Protein AF-A0A815QHY5-F1 (afdb_monomer)

Mean predicted aligned error: 18.64 Å

Solvent-accessible surface area (backbone atoms only — not comparable to full-atom values): 10555 Å² total; per-residue (Å²): 129,81,86,70,85,79,57,69,45,77,47,87,42,80,40,76,70,57,66,61,60,51,49,56,54,46,59,73,73,41,91,59,96,69,81,70,48,76,36,45,46,25,43,75,98,52,58,55,66,75,39,29,51,56,36,48,56,60,51,62,72,37,71,65,56,50,53,52,53,50,62,74,61,64,68,65,82,60,94,71,62,67,84,71,55,79,81,54,83,70,83,81,73,83,81,67,90,84,75,89,78,52,71,70,54,56,51,48,58,74,70,42,97,63,76,58,43,96,89,76,43,66,76,90,70,92,77,87,80,78,48,62,59,96,90,41,80,45,83,53,76,65,55,53,53,52,50,52,51,52,51,50,53,51,56,55,62,58,62,78,78,116

Radius of gyration: 34.32 Å; Cα contacts (8 Å, |Δi|>4): 86; chains: 1; bounding box: 61×53×98 Å

Foldseek 3Di:
DPPDDQQEEEDDDQAPPCVVVVQVVCVVVDPDPDGGHYAYQHHPPDDRCVRHVVSVVVVVVDPVVVVCVCVVVVPDPDPPPPPPPPPDDDDDDPPDPPDDDDPVNVVVCVVDPFRQDPPHGGDDDDPQQPCADPRDRDDDPVVVVVVVVVVVVVVVVVVVVD

Structure (mmCIF, N/CA/C/O backbone):
data_AF-A0A815QHY5-F1
#
_entry.id   AF-A0A815QHY5-F1
#
loop_
_atom_site.group_PDB
_atom_site.id
_atom_site.type_symbol
_atom_site.label_atom_id
_atom_site.label_alt_id
_atom_site.label_comp_id
_atom_site.label_asym_id
_atom_site.label_entity_id
_atom_site.label_seq_id
_atom_site.pdbx_PDB_ins_code
_atom_site.Cartn_x
_atom_site.Cartn_y
_atom_site.Cartn_z
_atom_site.occupancy
_atom_site.B_iso_or_equiv
_atom_site.auth_seq_id
_atom_site.auth_comp_id
_atom_site.auth_asym_id
_atom_site.auth_atom_id
_atom_site.pdbx_PDB_model_num
ATOM 1 N N . MET A 1 1 ? -12.845 -26.902 6.335 1.00 43.03 1 MET A N 1
ATOM 2 C CA . MET A 1 1 ? -11.942 -25.735 6.346 1.00 43.03 1 MET A CA 1
ATOM 3 C C . MET A 1 1 ? -10.794 -26.097 7.258 1.00 43.03 1 MET A C 1
ATOM 5 O O . MET A 1 1 ? -11.070 -26.496 8.377 1.00 43.03 1 MET A O 1
ATOM 9 N N . LYS A 1 2 ? -9.549 -26.096 6.773 1.00 39.72 2 LYS A N 1
ATOM 10 C CA . LYS A 1 2 ? -8.409 -26.093 7.697 1.00 39.72 2 LYS A CA 1
ATOM 11 C C . LYS A 1 2 ? -8.453 -24.740 8.401 1.00 39.72 2 LYS A C 1
ATOM 13 O O . LYS A 1 2 ? -8.579 -23.734 7.707 1.00 39.72 2 LYS A O 1
ATOM 18 N N . ASP A 1 3 ? -8.402 -24.734 9.725 1.00 53.00 3 ASP A N 1
ATOM 19 C CA . ASP A 1 3 ? -8.180 -23.511 10.490 1.00 53.00 3 ASP A CA 1
ATOM 20 C C . ASP A 1 3 ? -6.751 -23.057 10.186 1.00 53.00 3 ASP A C 1
ATOM 22 O O . ASP A 1 3 ? -5.782 -23.522 10.784 1.00 53.00 3 ASP A O 1
ATOM 26 N N . GLU A 1 4 ? -6.598 -22.244 9.143 1.00 64.06 4 GLU A N 1
ATOM 27 C CA . GLU A 1 4 ? -5.330 -21.584 8.872 1.00 64.06 4 GLU A CA 1
ATOM 28 C C . GLU A 1 4 ? -5.070 -20.594 10.006 1.00 64.06 4 GLU A C 1
ATOM 30 O O . GLU A 1 4 ? -5.945 -19.806 10.373 1.00 64.06 4 GLU A O 1
ATOM 35 N N . ALA A 1 5 ? -3.876 -20.664 10.595 1.00 69.62 5 ALA A N 1
ATOM 36 C CA . ALA A 1 5 ? -3.478 -19.748 11.651 1.00 69.62 5 ALA A CA 1
ATOM 37 C C . ALA A 1 5 ? -3.513 -18.311 11.108 1.00 69.62 5 ALA A C 1
ATOM 39 O O . ALA A 1 5 ? -2.787 -17.962 10.174 1.00 69.62 5 ALA A O 1
ATOM 40 N N . ALA A 1 6 ? -4.397 -17.486 11.669 1.00 75.94 6 ALA A N 1
ATOM 41 C CA . ALA A 1 6 ? -4.510 -16.086 11.298 1.00 75.94 6 ALA A CA 1
ATOM 42 C C . ALA A 1 6 ? -3.356 -15.291 11.922 1.00 75.94 6 ALA A C 1
ATOM 44 O O . ALA A 1 6 ? -3.221 -15.240 13.142 1.00 75.94 6 ALA A O 1
ATOM 45 N N . ASN A 1 7 ? -2.561 -14.630 11.079 1.00 80.94 7 ASN A N 1
ATOM 46 C CA . ASN A 1 7 ? -1.397 -13.839 11.506 1.00 80.94 7 ASN A CA 1
ATOM 47 C C . ASN A 1 7 ? -1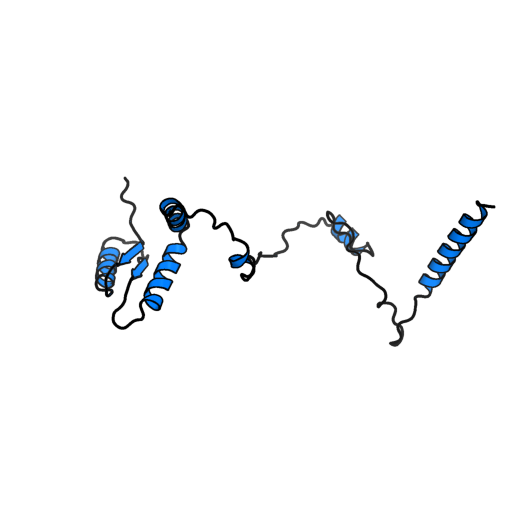.636 -12.318 11.412 1.00 80.94 7 ASN A C 1
ATOM 49 O O . ASN A 1 7 ? -0.759 -11.525 11.757 1.00 80.94 7 ASN A O 1
ATOM 53 N N . VAL A 1 8 ? -2.817 -11.910 10.929 1.00 85.00 8 VAL A N 1
ATOM 54 C CA . VAL A 1 8 ? -3.219 -10.511 10.737 1.00 85.00 8 VAL A CA 1
ATOM 55 C C . VAL A 1 8 ? -4.539 -10.260 11.459 1.00 85.00 8 VAL A C 1
ATOM 57 O O . VAL A 1 8 ? -5.519 -10.964 11.224 1.00 85.00 8 VAL A O 1
ATOM 60 N N . PHE A 1 9 ? -4.572 -9.233 12.305 1.00 88.19 9 PHE A N 1
ATOM 61 C CA . PHE A 1 9 ? -5.735 -8.846 13.101 1.00 88.19 9 PHE A CA 1
ATOM 62 C C . PHE A 1 9 ? -6.098 -7.390 12.816 1.00 88.19 9 PHE A C 1
ATOM 64 O O . PHE A 1 9 ? -5.228 -6.523 12.826 1.00 88.19 9 PHE A O 1
ATOM 71 N N . LEU A 1 10 ? -7.38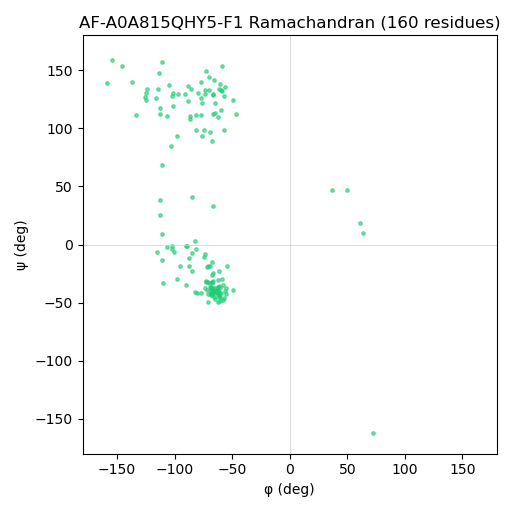3 -7.110 12.595 1.00 89.62 10 LEU A N 1
ATOM 72 C CA . LEU A 1 10 ? -7.914 -5.754 12.456 1.00 89.62 10 LEU A CA 1
ATOM 73 C C . LEU A 1 10 ? -8.815 -5.443 13.652 1.00 89.62 10 LEU A C 1
ATOM 75 O O . LEU A 1 10 ? -9.890 -6.026 13.793 1.00 89.62 10 LEU A O 1
ATOM 79 N N . GLU A 1 11 ? -8.385 -4.522 14.507 1.00 91.00 11 GLU A N 1
ATOM 80 C CA . GLU A 1 11 ? -9.177 -4.048 15.638 1.00 91.00 11 GLU A CA 1
ATOM 81 C C . GLU A 1 11 ? -10.094 -2.904 15.189 1.00 91.00 11 GLU A C 1
ATOM 83 O O . GLU A 1 11 ? -9.624 -1.805 14.888 1.00 91.00 11 GLU A O 1
ATOM 88 N N . ILE A 1 12 ? -11.403 -3.174 15.163 1.00 89.94 12 ILE A N 1
ATOM 89 C CA . ILE A 1 12 ? -12.450 -2.202 14.831 1.00 89.94 12 ILE A CA 1
ATOM 90 C C . ILE A 1 12 ? -13.035 -1.654 16.132 1.00 89.94 12 ILE A C 1
ATOM 92 O O . ILE A 1 12 ? -13.941 -2.238 16.727 1.00 89.94 12 ILE A O 1
ATOM 96 N N . SER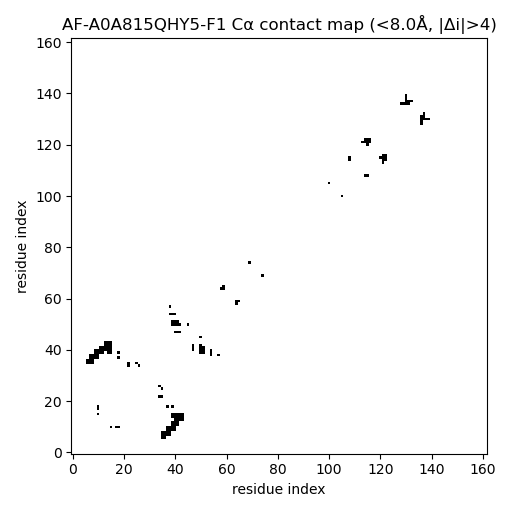 A 1 13 ? -12.495 -0.535 16.599 1.00 85.44 13 SER A N 1
ATOM 97 C CA . SER A 1 13 ? -12.897 0.097 17.857 1.00 85.44 13 SER A CA 1
ATOM 98 C C . SER A 1 13 ? -12.606 1.605 17.818 1.00 85.44 13 SER A C 1
ATOM 100 O O . SER A 1 13 ? -11.774 2.043 17.021 1.00 85.44 13 SER A O 1
ATOM 102 N N . PRO A 1 14 ? -13.270 2.432 18.655 1.00 83.06 14 PRO A N 1
ATOM 103 C CA . PRO A 1 14 ? -12.976 3.869 18.764 1.00 83.06 14 PRO A CA 1
ATOM 104 C C . PRO A 1 14 ? -11.594 4.151 19.379 1.00 83.06 14 PRO A C 1
ATOM 106 O O . PRO A 1 14 ? -11.092 5.273 19.316 1.00 83.06 14 PRO A O 1
ATOM 109 N N . HIS A 1 15 ? -10.982 3.141 19.999 1.00 85.19 15 HIS A N 1
ATOM 110 C CA . HIS A 1 15 ? -9.619 3.171 20.495 1.00 85.19 15 HIS A CA 1
ATOM 111 C C . HIS A 1 15 ? -9.091 1.746 20.652 1.00 85.19 15 HIS A C 1
ATOM 113 O O . HIS A 1 15 ? -9.794 0.897 21.189 1.00 85.19 15 HIS A O 1
ATOM 119 N N . SER A 1 16 ? -7.830 1.538 20.277 1.00 85.50 16 SER A N 1
ATOM 120 C CA . SER A 1 16 ? -7.083 0.300 20.496 1.00 85.50 16 SER A CA 1
ATOM 121 C C . SER A 1 16 ? -7.004 -0.120 21.973 1.00 85.50 16 SER A C 1
ATOM 123 O O . SER A 1 16 ? -6.154 0.381 22.717 1.00 85.50 16 SER A O 1
ATOM 125 N N . VAL A 1 17 ? -7.867 -1.042 22.390 1.00 90.75 17 VAL A N 1
ATOM 126 C CA . VAL A 1 17 ? -7.868 -1.653 23.732 1.00 90.75 17 VAL A CA 1
ATOM 127 C C . VAL A 1 17 ? -7.432 -3.114 23.650 1.00 90.75 17 VAL A C 1
ATOM 129 O O . VAL A 1 17 ? -6.766 -3.606 24.559 1.00 90.75 17 VAL A O 1
ATOM 132 N N . LEU A 1 18 ? -7.760 -3.802 22.555 1.00 91.81 18 LEU A N 1
ATOM 133 C CA . LEU A 1 18 ? -7.529 -5.241 22.415 1.00 91.81 18 LEU A CA 1
ATOM 134 C C . LEU A 1 18 ? -6.139 -5.577 21.879 1.00 91.81 18 LEU A C 1
ATOM 136 O O . LEU A 1 18 ? -5.678 -6.700 22.064 1.00 91.81 18 LEU A O 1
ATOM 140 N N . ALA A 1 19 ? -5.447 -4.621 21.259 1.00 89.88 19 ALA A N 1
ATOM 141 C CA . ALA A 1 19 ? -4.129 -4.833 20.668 1.00 89.88 19 ALA A CA 1
ATOM 142 C C . ALA A 1 19 ? -3.121 -5.524 21.604 1.00 89.88 19 ALA A C 1
ATOM 144 O O . ALA A 1 19 ? -2.342 -6.356 21.150 1.00 89.88 19 ALA A O 1
ATOM 145 N N . THR A 1 20 ? -3.111 -5.192 22.896 1.00 91.06 20 THR A N 1
ATOM 146 C CA . THR A 1 20 ? -2.205 -5.825 23.870 1.00 91.06 20 THR A CA 1
ATOM 147 C C . THR A 1 20 ? -2.608 -7.270 24.140 1.00 91.06 20 THR A C 1
ATOM 149 O O . THR A 1 20 ? -1.785 -8.166 23.989 1.00 91.06 20 THR A O 1
ATOM 152 N N . SER A 1 21 ? -3.887 -7.512 24.428 1.00 92.19 21 SER A N 1
ATOM 153 C CA . SER A 1 21 ? -4.407 -8.857 24.690 1.00 92.19 21 SER A CA 1
ATOM 154 C C . SER A 1 21 ? -4.265 -9.783 23.480 1.00 92.19 21 SER A C 1
ATOM 156 O O . SER A 1 21 ? -3.946 -10.956 23.638 1.00 92.19 21 SER A O 1
ATOM 158 N N . ILE A 1 22 ? -4.434 -9.261 22.260 1.00 90.38 22 ILE A N 1
ATOM 159 C CA . ILE A 1 22 ? -4.209 -10.025 21.026 1.00 90.38 22 ILE A CA 1
ATOM 160 C C . ILE A 1 22 ? -2.748 -10.484 20.940 1.00 90.38 22 ILE A C 1
ATOM 162 O O . ILE A 1 22 ? -2.508 -11.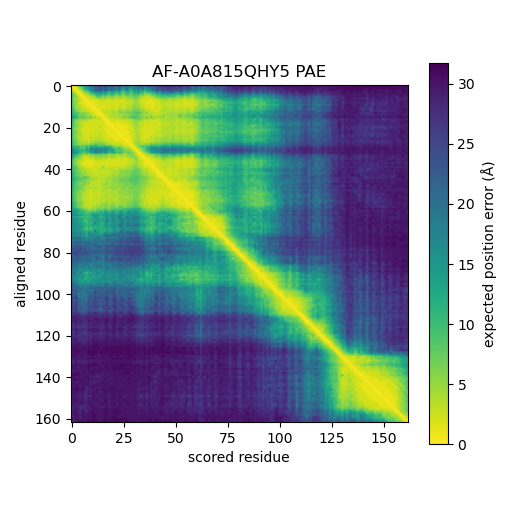641 20.603 1.00 90.38 22 ILE A O 1
ATOM 166 N N . ARG A 1 23 ? -1.775 -9.618 21.270 1.00 90.00 23 ARG A N 1
ATOM 167 C CA . ARG A 1 23 ? -0.350 -10.004 21.285 1.00 90.00 23 ARG A CA 1
ATOM 168 C C . ARG A 1 23 ? -0.082 -11.101 22.302 1.00 90.00 23 ARG A C 1
ATOM 170 O O . ARG A 1 23 ? 0.496 -12.115 21.937 1.00 90.00 23 ARG A O 1
ATOM 177 N N . GLU A 1 24 ? -0.561 -10.924 23.530 1.00 90.56 24 GLU A N 1
ATOM 178 C CA . GLU A 1 24 ? -0.378 -11.899 24.610 1.00 90.56 24 GLU A CA 1
ATOM 179 C C . GLU A 1 24 ? -0.959 -13.270 24.233 1.00 90.56 24 GLU A C 1
ATOM 181 O O . GLU A 1 24 ? -0.286 -14.293 24.346 1.00 90.56 24 GLU A O 1
ATOM 186 N N . CYS A 1 25 ? -2.190 -13.309 23.712 1.00 89.06 25 CYS A N 1
ATOM 187 C CA . CYS A 1 25 ? -2.809 -14.559 23.272 1.00 89.06 25 CYS A CA 1
ATOM 188 C C . CYS A 1 25 ? -2.066 -15.197 22.089 1.00 89.06 25 CYS A C 1
ATOM 190 O O . CYS A 1 25 ? -1.950 -16.425 22.021 1.00 89.06 25 CYS A O 1
ATOM 192 N N . TYR A 1 26 ? -1.565 -14.386 21.157 1.00 88.25 26 TYR A N 1
ATOM 193 C CA . TYR A 1 26 ? -0.833 -14.881 19.996 1.00 88.25 26 TYR A CA 1
ATOM 194 C C . TYR A 1 26 ? 0.515 -15.487 20.395 1.00 88.25 26 TYR A C 1
ATOM 196 O O . TYR A 1 26 ? 0.838 -16.579 19.937 1.00 88.25 26 TYR A O 1
ATOM 204 N N . GLU A 1 27 ? 1.262 -14.835 21.286 1.00 86.88 27 GLU A N 1
ATOM 205 C CA . GLU A 1 27 ? 2.537 -15.338 21.818 1.00 86.88 27 GLU A CA 1
ATOM 206 C C . GLU A 1 27 ? 2.372 -16.668 22.566 1.00 86.88 27 GLU A C 1
ATOM 208 O O . GLU A 1 27 ? 3.225 -17.548 22.467 1.00 86.88 27 GLU A O 1
ATOM 213 N N . LEU A 1 28 ? 1.253 -16.855 23.272 1.00 85.62 28 LEU A N 1
ATOM 214 C CA . LEU A 1 28 ? 0.946 -18.121 23.946 1.00 85.62 28 LEU A CA 1
ATOM 215 C C . LEU A 1 28 ? 0.596 -19.252 22.970 1.00 85.62 28 LEU A C 1
ATOM 217 O O . LEU A 1 28 ? 0.862 -20.419 23.257 1.00 85.62 28 LEU A O 1
ATOM 221 N N . THR A 1 29 ? -0.019 -18.920 21.834 1.00 82.25 29 THR A N 1
ATOM 222 C CA . THR A 1 29 ? -0.526 -19.911 20.872 1.00 82.25 29 THR A CA 1
ATOM 223 C C . THR A 1 29 ? 0.525 -20.278 19.820 1.00 82.25 29 THR A C 1
ATOM 225 O O . THR A 1 29 ? 0.602 -21.432 19.399 1.00 82.25 29 THR A O 1
ATOM 228 N N . ASN A 1 30 ? 1.363 -19.322 19.412 1.00 74.31 30 ASN A N 1
ATOM 229 C CA . ASN A 1 30 ? 2.392 -19.504 18.394 1.00 74.31 30 ASN A CA 1
ATOM 230 C C . ASN A 1 30 ? 3.791 -19.561 19.018 1.00 74.31 30 ASN A C 1
ATOM 232 O O . ASN A 1 30 ? 4.347 -18.560 19.449 1.00 74.31 30 ASN A O 1
ATOM 236 N N . GLN A 1 31 ? 4.407 -20.746 18.982 1.00 63.50 31 GLN A N 1
ATOM 237 C CA . GLN A 1 31 ? 5.804 -20.959 19.398 1.00 63.50 31 GLN A CA 1
ATOM 238 C C . GLN A 1 31 ? 6.828 -20.417 18.384 1.00 63.50 31 GLN A C 1
ATOM 240 O O . GLN A 1 31 ? 8.029 -20.382 18.653 1.00 63.50 31 GLN A O 1
ATOM 245 N N . GLN A 1 32 ? 6.372 -20.034 17.189 1.00 63.19 32 GLN A N 1
ATOM 246 C CA . GLN A 1 32 ? 7.211 -19.430 16.161 1.00 63.19 32 GLN A CA 1
ATOM 247 C C . GLN A 1 32 ? 7.420 -17.948 16.500 1.00 63.19 32 GLN A C 1
ATOM 249 O O . GLN A 1 32 ? 6.455 -17.240 16.758 1.00 63.19 32 GLN A O 1
ATOM 254 N N . GLN A 1 33 ? 8.673 -17.477 16.481 1.00 64.06 33 GLN A N 1
ATOM 255 C CA . GLN A 1 33 ? 9.107 -16.112 16.847 1.00 64.06 33 GLN A CA 1
ATOM 256 C C . GLN A 1 33 ? 8.614 -14.997 15.892 1.00 64.06 33 GLN A C 1
ATOM 258 O O . GLN A 1 33 ? 9.326 -14.027 15.633 1.00 64.06 33 GLN A O 1
ATOM 263 N N . GLN A 1 34 ? 7.430 -15.135 15.304 1.00 75.25 34 GLN A N 1
ATOM 264 C CA . GLN A 1 34 ? 6.839 -14.129 14.431 1.00 75.25 34 GLN A CA 1
ATOM 265 C C . GLN A 1 34 ? 5.856 -13.282 15.230 1.00 75.25 34 GLN A C 1
ATOM 267 O O . GLN A 1 34 ? 4.983 -13.810 15.911 1.00 75.25 34 GLN A O 1
ATOM 272 N N . SER A 1 35 ? 5.983 -11.962 15.138 1.00 80.62 35 SER A N 1
ATOM 273 C CA . SER A 1 35 ? 5.014 -11.045 15.728 1.00 80.62 35 SER A CA 1
ATOM 274 C C . SER A 1 35 ? 3.751 -10.961 14.858 1.00 80.62 35 SER A C 1
ATOM 276 O O . SER A 1 35 ? 3.859 -10.919 13.628 1.00 80.62 35 SER A O 1
ATOM 278 N N . PRO A 1 36 ? 2.547 -10.919 15.459 1.00 87.25 36 PRO A N 1
ATOM 279 C CA . PRO A 1 36 ? 1.316 -10.743 14.699 1.00 87.25 36 PRO A CA 1
ATOM 280 C C . PRO A 1 36 ? 1.234 -9.322 14.131 1.00 87.25 36 PRO A C 1
ATOM 282 O O . PRO A 1 36 ? 1.601 -8.347 14.798 1.00 87.25 36 PRO A O 1
ATOM 285 N N . LEU A 1 37 ? 0.685 -9.183 12.922 1.00 87.38 37 LEU A N 1
ATOM 286 C CA . LEU A 1 37 ? 0.347 -7.875 12.365 1.00 87.38 37 LEU A CA 1
ATOM 287 C C . LEU A 1 37 ? -0.996 -7.424 12.946 1.00 87.38 37 LEU A C 1
ATOM 289 O O . LEU A 1 37 ? -2.033 -8.010 12.644 1.00 87.38 37 LEU A O 1
ATOM 293 N N . ILE A 1 38 ? -0.984 -6.382 13.775 1.00 89.44 38 ILE A N 1
ATOM 294 C CA . ILE A 1 38 ? -2.192 -5.828 14.398 1.00 89.44 38 ILE A CA 1
ATOM 295 C C . ILE A 1 38 ? -2.443 -4.436 13.835 1.00 89.44 38 ILE A C 1
ATOM 297 O O . ILE A 1 38 ? -1.639 -3.523 14.026 1.00 89.44 38 ILE A O 1
ATOM 301 N N . LEU A 1 39 ? -3.578 -4.288 13.165 1.00 89.75 39 LEU A N 1
ATOM 302 C CA . LEU A 1 39 ? -4.031 -3.070 12.516 1.00 89.75 39 LEU A CA 1
ATOM 303 C C . LEU A 1 39 ? -5.137 -2.432 13.343 1.00 89.75 39 LEU A C 1
ATOM 305 O O . LEU A 1 39 ? -6.035 -3.117 13.827 1.00 89.75 39 LEU A O 1
ATOM 309 N N . LEU A 1 40 ? -5.082 -1.114 13.488 1.00 89.94 40 LEU A N 1
ATOM 310 C CA . LEU A 1 40 ? -6.006 -0.358 14.329 1.00 89.94 40 LEU A CA 1
ATOM 311 C C . LEU A 1 40 ? -6.844 0.558 13.446 1.00 89.94 40 LEU A C 1
ATOM 313 O O . LEU A 1 40 ? -6.293 1.250 12.588 1.00 89.94 40 LEU A O 1
ATOM 317 N N . THR A 1 41 ? -8.158 0.605 13.656 1.00 87.25 41 THR A N 1
ATOM 318 C CA . THR A 1 41 ? -9.006 1.553 12.920 1.00 87.25 41 THR A CA 1
ATOM 319 C C . THR A 1 41 ? -8.905 2.971 13.468 1.00 87.25 41 THR A C 1
ATOM 321 O O . THR A 1 41 ? -8.854 3.917 12.688 1.00 87.25 41 THR A O 1
ATOM 324 N N . LEU A 1 42 ? -8.883 3.132 14.796 1.00 88.88 42 LEU A N 1
ATOM 325 C CA . LEU A 1 42 ? -8.891 4.433 15.469 1.00 88.88 42 LEU A CA 1
ATOM 326 C C . LEU A 1 42 ? -8.059 4.401 16.754 1.00 88.88 42 LEU A C 1
ATOM 328 O O . LEU A 1 42 ? -7.908 3.366 17.415 1.00 88.88 42 LEU A O 1
ATOM 332 N N . LYS A 1 43 ? -7.547 5.569 17.144 1.00 87.06 43 LYS A N 1
ATOM 333 C CA . LYS A 1 43 ? -6.810 5.748 18.392 1.00 87.06 43 LYS A CA 1
ATOM 334 C C . LYS A 1 43 ? -7.231 7.036 19.089 1.00 87.06 43 LYS A C 1
ATOM 336 O O . LYS A 1 43 ? -7.474 8.071 18.475 1.00 87.06 43 LYS A O 1
ATOM 341 N N . ARG A 1 44 ? -7.352 6.962 20.415 1.00 87.06 44 ARG A N 1
ATOM 342 C CA . ARG A 1 44 ? -7.822 8.068 21.245 1.00 87.06 44 ARG A CA 1
ATOM 343 C C . ARG A 1 44 ? -6.884 9.267 21.115 1.00 87.06 44 ARG A C 1
ATOM 345 O O . ARG A 1 44 ? -5.679 9.113 21.286 1.00 87.06 44 ARG A O 1
ATOM 352 N N . LYS A 1 45 ? -7.466 10.459 20.930 1.00 88.00 45 LYS A N 1
ATOM 353 C CA . LYS A 1 45 ? -6.747 11.739 20.760 1.00 88.00 45 LYS A CA 1
ATOM 354 C C . LYS A 1 45 ? -5.820 11.773 19.534 1.00 88.00 45 LYS A C 1
ATOM 356 O O . LYS A 1 45 ? -4.953 12.638 19.465 1.00 88.00 45 LYS A O 1
ATOM 361 N N . GLU A 1 46 ? -6.014 10.874 18.575 1.00 87.56 46 GLU A N 1
ATOM 362 C CA . GLU A 1 46 ? -5.322 10.905 17.289 1.00 87.56 46 GLU A CA 1
ATOM 363 C C . GLU A 1 46 ? -6.301 11.243 16.167 1.00 87.56 46 GLU A C 1
ATOM 365 O O . GLU A 1 46 ? -7.515 11.089 16.303 1.00 87.56 46 GLU A O 1
ATOM 370 N N . ASN A 1 47 ? -5.765 11.756 15.062 1.00 89.06 47 ASN A N 1
ATOM 371 C CA . ASN A 1 47 ? -6.563 12.034 13.880 1.00 89.06 47 ASN A CA 1
ATOM 372 C C . ASN A 1 47 ? -6.924 10.715 13.187 1.00 89.06 47 ASN A C 1
ATOM 374 O O . ASN A 1 47 ? -6.046 9.911 12.879 1.00 89.06 47 ASN A O 1
ATOM 378 N N . GLU A 1 48 ? -8.210 10.537 12.894 1.00 87.00 48 GLU A N 1
ATOM 379 C CA . GLU A 1 48 ? -8.746 9.315 12.294 1.00 87.00 48 GLU A CA 1
ATOM 380 C C . GLU A 1 48 ? -8.050 8.950 10.980 1.00 87.00 48 GLU A C 1
ATOM 382 O O . GLU A 1 48 ? -7.696 7.794 10.776 1.00 87.00 48 GLU A O 1
ATOM 387 N N . GLN A 1 49 ? -7.783 9.927 10.107 1.00 87.19 49 GLN A N 1
ATOM 388 C CA . GLN A 1 49 ? -7.122 9.685 8.822 1.00 87.19 49 GLN A CA 1
ATOM 389 C C . GLN A 1 49 ? -5.676 9.227 9.015 1.00 87.19 49 GLN A C 1
ATOM 391 O O . GLN A 1 49 ? -5.209 8.345 8.297 1.00 87.19 49 GLN A O 1
ATOM 396 N N . ILE A 1 50 ? -4.981 9.791 10.007 1.00 86.62 50 ILE A N 1
ATOM 397 C CA . ILE A 1 50 ? -3.595 9.431 10.327 1.00 86.62 50 ILE A CA 1
ATOM 398 C C . ILE A 1 50 ? -3.514 8.002 10.875 1.00 86.62 50 ILE A C 1
ATOM 400 O O . ILE A 1 50 ? -2.537 7.315 10.599 1.00 86.62 50 ILE A O 1
ATOM 404 N N . THR A 1 51 ? -4.524 7.528 11.609 1.00 85.12 51 THR A N 1
ATOM 405 C CA . THR A 1 51 ? -4.554 6.146 12.117 1.00 85.12 51 THR A CA 1
ATOM 406 C C . THR A 1 51 ? -5.055 5.152 11.063 1.00 85.12 51 THR A C 1
ATOM 408 O O . THR A 1 51 ? -4.500 4.064 10.917 1.00 85.12 51 THR A O 1
ATOM 411 N N . LEU A 1 52 ? -6.082 5.522 10.297 1.00 87.94 52 LEU A N 1
ATOM 412 C CA . LEU A 1 52 ? -6.780 4.617 9.385 1.00 87.94 52 LEU A CA 1
ATOM 413 C C . LEU A 1 52 ? -6.039 4.420 8.058 1.00 87.94 52 LEU A C 1
ATOM 415 O O . LEU A 1 52 ? -5.967 3.291 7.571 1.00 87.94 52 LEU A O 1
ATOM 419 N N . LEU A 1 53 ? -5.477 5.480 7.462 1.00 87.00 53 LEU A N 1
ATOM 420 C CA . LEU A 1 53 ? -4.803 5.375 6.160 1.00 87.00 53 LEU A CA 1
ATOM 421 C C . LEU A 1 53 ? -3.594 4.424 6.187 1.00 87.00 53 LEU A C 1
ATOM 423 O O . LEU A 1 53 ? -3.483 3.620 5.262 1.00 87.00 53 LEU A O 1
ATOM 427 N N . PRO A 1 54 ? -2.725 4.424 7.218 1.00 85.19 54 PRO A N 1
ATOM 428 C CA . PRO A 1 54 ? -1.650 3.439 7.323 1.00 85.19 54 PRO A CA 1
ATOM 429 C C . PRO A 1 54 ? -2.163 2.006 7.488 1.00 85.19 54 PRO A C 1
ATOM 431 O O . PRO A 1 54 ? -1.637 1.100 6.846 1.00 85.19 54 PRO A O 1
ATOM 434 N N . SER A 1 55 ? -3.212 1.796 8.290 1.00 85.88 55 SER A N 1
ATOM 435 C CA . SER A 1 55 ? -3.833 0.475 8.458 1.00 85.88 55 SER A CA 1
ATOM 436 C C . SER A 1 55 ? -4.413 -0.045 7.141 1.00 85.88 55 SER A C 1
ATOM 438 O O . SER A 1 55 ? -4.231 -1.214 6.802 1.00 85.88 55 SER A O 1
ATOM 440 N N . LEU A 1 56 ? -5.041 0.829 6.347 1.00 84.62 56 LEU A N 1
ATOM 441 C CA . LEU A 1 56 ? -5.463 0.492 4.988 1.00 84.62 56 LEU A CA 1
ATOM 442 C C . LEU A 1 56 ? -4.264 0.204 4.083 1.00 84.62 56 LEU A C 1
ATOM 444 O O . LEU A 1 56 ? -4.275 -0.814 3.406 1.00 84.62 56 LEU A O 1
ATOM 448 N N . ALA A 1 57 ? -3.220 1.034 4.094 1.00 82.25 57 ALA A N 1
ATOM 449 C CA . ALA A 1 57 ? -2.018 0.818 3.284 1.00 82.25 57 ALA A CA 1
ATOM 450 C C . ALA A 1 57 ? -1.343 -0.543 3.572 1.00 82.25 57 ALA A C 1
ATOM 452 O O . ALA A 1 57 ? -0.821 -1.210 2.678 1.00 82.25 57 ALA A O 1
ATOM 453 N N . GLN A 1 58 ? -1.383 -0.987 4.828 1.00 80.94 58 GLN A N 1
ATOM 454 C CA . GLN A 1 58 ? -0.868 -2.297 5.222 1.00 80.94 58 GLN A CA 1
ATOM 455 C C . GLN A 1 58 ? -1.768 -3.441 4.726 1.00 80.94 58 GLN A C 1
ATOM 457 O O . GLN A 1 58 ? -1.251 -4.435 4.215 1.00 80.94 58 GLN A O 1
ATOM 462 N N . LEU A 1 59 ? -3.099 -3.291 4.765 1.00 77.69 59 LEU A N 1
ATOM 463 C CA . LEU A 1 59 ? -4.028 -4.264 4.162 1.00 77.69 59 LEU A CA 1
ATOM 464 C C . LEU A 1 59 ? -3.864 -4.369 2.643 1.00 77.69 59 LEU A C 1
ATOM 466 O O . LEU A 1 59 ? -3.910 -5.465 2.078 1.00 77.69 59 LEU A O 1
ATOM 470 N N . THR A 1 60 ? -3.650 -3.237 1.979 1.00 71.50 60 THR A N 1
ATOM 471 C CA . THR A 1 60 ? -3.572 -3.136 0.517 1.00 71.50 60 THR A CA 1
ATOM 472 C C . THR A 1 60 ? -2.279 -3.694 -0.065 1.00 71.50 60 THR A C 1
ATOM 474 O O . THR A 1 60 ? -2.174 -3.859 -1.279 1.00 71.50 60 THR A O 1
ATOM 477 N N . THR A 1 61 ? -1.310 -4.049 0.779 1.00 68.94 61 THR A N 1
ATOM 478 C CA . THR A 1 61 ? -0.122 -4.797 0.347 1.00 68.94 61 THR A CA 1
ATOM 479 C C . THR A 1 61 ? -0.487 -6.242 -0.038 1.00 68.94 61 THR A C 1
ATOM 481 O O . THR A 1 61 ? 0.243 -6.892 -0.785 1.00 68.94 61 THR A O 1
ATOM 484 N N . SER A 1 62 ? -1.650 -6.745 0.397 1.00 67.50 62 SER A N 1
ATOM 485 C CA . SER A 1 62 ? -2.168 -8.051 -0.016 1.00 67.50 62 SER A CA 1
ATOM 486 C C . SER A 1 62 ? -3.012 -7.948 -1.296 1.00 67.50 62 SER A C 1
ATOM 488 O O . SER A 1 62 ? -4.001 -7.217 -1.378 1.00 67.50 62 SER A O 1
ATOM 490 N N . SER A 1 63 ? -2.634 -8.711 -2.323 1.00 59.97 63 SER A N 1
ATOM 491 C CA . SER A 1 63 ? -3.321 -8.717 -3.624 1.00 59.97 63 SER A CA 1
ATOM 492 C C . SER A 1 63 ? -4.778 -9.190 -3.531 1.00 59.97 63 SER A C 1
ATOM 494 O O . SER A 1 63 ? -5.634 -8.723 -4.283 1.00 59.97 63 SER A O 1
ATOM 496 N N . HIS A 1 64 ? -5.078 -10.077 -2.580 1.00 65.75 64 HIS A N 1
ATOM 497 C CA . HIS A 1 64 ? -6.406 -10.658 -2.399 1.00 65.75 64 HIS A CA 1
ATOM 498 C C . HIS A 1 64 ? -7.446 -9.644 -1.889 1.00 65.75 64 HIS A C 1
ATOM 500 O O . HIS A 1 64 ? -8.590 -9.651 -2.345 1.00 65.75 64 HIS A O 1
ATOM 506 N N . VAL A 1 65 ? -7.042 -8.714 -1.013 1.00 64.75 65 VAL A N 1
ATOM 507 C CA . VAL A 1 65 ? -7.931 -7.666 -0.478 1.00 64.75 65 VAL A CA 1
ATOM 508 C C . VAL A 1 65 ? -8.440 -6.754 -1.5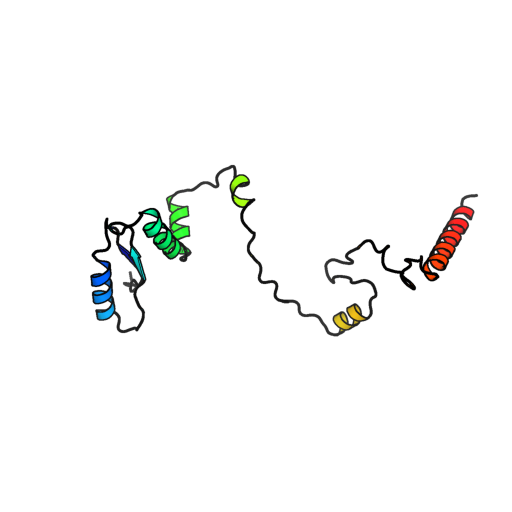92 1.00 64.75 65 VAL A C 1
ATOM 510 O O . VAL A 1 65 ? -9.628 -6.430 -1.633 1.00 64.75 65 VAL A O 1
ATOM 513 N N . TRP A 1 66 ? -7.580 -6.392 -2.545 1.00 61.88 66 TRP A N 1
ATOM 514 C CA . TRP A 1 66 ? -7.991 -5.594 -3.700 1.00 61.88 66 TRP A CA 1
ATOM 515 C C . TRP A 1 66 ? -8.935 -6.345 -4.628 1.00 61.88 66 TRP A C 1
ATOM 517 O O . TRP A 1 66 ? -9.937 -5.776 -5.056 1.00 61.88 66 TRP A O 1
ATOM 527 N N . GLN A 1 67 ? -8.659 -7.620 -4.911 1.00 64.06 67 GLN A N 1
ATOM 528 C CA . GLN A 1 67 ? -9.544 -8.443 -5.739 1.00 64.06 67 GLN A CA 1
ATOM 529 C C . GLN A 1 67 ? -10.957 -8.493 -5.152 1.00 64.06 67 GLN A C 1
ATOM 531 O O . GLN A 1 67 ? -11.930 -8.260 -5.869 1.00 64.06 67 GLN A O 1
ATOM 536 N N . GLN A 1 68 ? -11.074 -8.712 -3.841 1.00 64.69 68 GLN A N 1
ATOM 537 C CA . GLN A 1 68 ? -12.361 -8.726 -3.151 1.00 64.69 68 GLN A CA 1
ATOM 538 C C . GLN A 1 68 ? -13.019 -7.337 -3.115 1.00 64.69 68 GLN A C 1
ATOM 540 O O . GLN A 1 68 ? -14.229 -7.234 -3.328 1.00 64.69 68 GLN A O 1
ATOM 545 N N . TYR A 1 69 ? -12.249 -6.265 -2.905 1.00 66.38 69 TYR A N 1
ATOM 546 C CA . TYR A 1 69 ? -12.747 -4.884 -2.940 1.00 66.38 69 TYR A CA 1
ATOM 547 C C . TYR A 1 69 ? -13.340 -4.511 -4.309 1.00 66.38 69 TYR A C 1
ATOM 549 O O . TYR A 1 69 ? -14.467 -4.018 -4.384 1.00 66.38 69 TYR A O 1
ATOM 557 N N . PHE A 1 70 ? -12.621 -4.789 -5.400 1.00 63.66 70 PHE A N 1
ATOM 558 C CA . PHE A 1 70 ? -13.097 -4.510 -6.757 1.00 63.66 70 PHE A CA 1
ATOM 559 C C . PHE A 1 70 ? -14.277 -5.406 -7.152 1.00 63.66 70 PHE A C 1
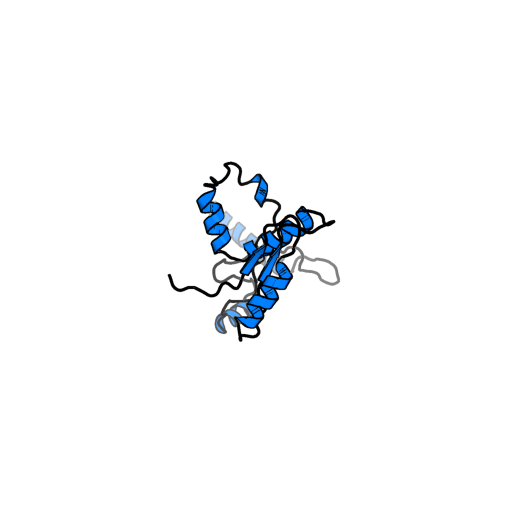ATOM 561 O O . PHE A 1 70 ? -15.221 -4.924 -7.780 1.00 63.66 70 PHE A O 1
ATOM 568 N N . HIS A 1 71 ? -14.270 -6.678 -6.737 1.00 66.06 71 HIS A N 1
ATOM 569 C CA . HIS A 1 71 ? -15.360 -7.616 -7.012 1.00 66.06 71 HIS A CA 1
ATOM 570 C C . HIS A 1 71 ? -16.664 -7.223 -6.302 1.00 66.06 71 HIS A C 1
ATOM 572 O O . HIS A 1 71 ? -17.728 -7.211 -6.917 1.00 66.06 71 HIS A O 1
ATOM 578 N N . THR A 1 72 ? -16.588 -6.853 -5.021 1.00 67.38 72 THR A N 1
ATOM 579 C CA . THR A 1 72 ? -17.772 -6.501 -4.217 1.00 67.38 72 THR A CA 1
ATOM 580 C C . THR A 1 72 ? -18.380 -5.158 -4.587 1.00 67.38 72 THR A C 1
ATOM 582 O O . THR A 1 72 ? -19.594 -4.995 -4.478 1.00 67.38 72 THR A O 1
ATOM 585 N N . ARG A 1 73 ? -17.573 -4.191 -5.031 1.00 62.03 73 ARG A N 1
ATOM 586 C CA . ARG A 1 73 ? -18.077 -2.850 -5.345 1.00 62.03 73 ARG A CA 1
ATOM 587 C C . ARG A 1 73 ? -18.528 -2.657 -6.788 1.00 62.03 73 ARG A C 1
ATOM 589 O O . ARG A 1 73 ? -18.973 -1.553 -7.083 1.00 62.03 73 ARG A O 1
ATOM 596 N N . GLN A 1 74 ? -18.419 -3.678 -7.655 1.00 60.25 74 GLN A N 1
ATOM 597 C CA . GLN A 1 74 ? -18.714 -3.583 -9.097 1.00 60.25 74 GLN A CA 1
ATOM 598 C C . GLN A 1 74 ? -18.289 -2.219 -9.654 1.00 60.25 74 GLN A C 1
ATOM 600 O O . GLN A 1 74 ? -19.082 -1.522 -10.289 1.00 60.25 74 GLN A O 1
ATOM 605 N N . ILE A 1 75 ? -17.070 -1.779 -9.312 1.00 59.22 75 ILE A N 1
ATOM 606 C CA . ILE A 1 75 ? -16.601 -0.459 -9.722 1.00 59.22 75 ILE A CA 1
ATOM 607 C C . ILE A 1 75 ? -16.403 -0.568 -11.221 1.00 59.22 75 ILE A C 1
ATOM 609 O O . ILE A 1 75 ? -15.404 -1.108 -11.693 1.00 59.22 75 ILE A O 1
ATOM 613 N N . LEU A 1 76 ? -17.413 -0.125 -11.962 1.00 56.25 76 LEU A N 1
ATOM 614 C CA . LEU A 1 76 ? -17.311 0.003 -13.395 1.00 56.25 76 LEU A CA 1
ATOM 615 C C . LEU A 1 76 ? -16.144 0.957 -13.657 1.00 56.25 76 LEU A C 1
ATOM 617 O O . LEU A 1 76 ? -16.077 1.999 -12.993 1.00 56.25 76 LEU A O 1
ATOM 621 N N . PRO A 1 77 ? -15.225 0.609 -14.574 1.00 54.03 77 PRO A N 1
ATOM 622 C CA . PRO A 1 77 ? -14.211 1.541 -15.034 1.00 54.03 77 PRO A CA 1
ATOM 623 C C . PRO A 1 77 ? -14.895 2.878 -15.358 1.00 54.03 77 PRO A C 1
ATOM 625 O O . PRO A 1 77 ? -15.779 2.943 -16.216 1.00 54.03 77 PRO A O 1
ATOM 628 N N . MET A 1 78 ? -14.595 3.911 -14.563 1.00 55.66 78 MET A N 1
ATOM 629 C CA . MET A 1 78 ? -15.168 5.246 -14.728 1.00 55.66 78 MET A CA 1
ATOM 630 C C . MET A 1 78 ? -14.851 5.713 -16.146 1.00 55.66 78 MET A C 1
ATOM 632 O O . MET A 1 78 ? -13.697 5.688 -16.547 1.00 55.66 78 MET A O 1
ATOM 636 N N . LYS A 1 79 ? -15.859 6.149 -16.913 1.00 56.75 79 LYS A N 1
ATOM 637 C CA . LYS A 1 79 ? -15.708 6.472 -18.347 1.00 56.75 79 LYS A CA 1
ATOM 638 C C . LYS A 1 79 ? -14.590 7.482 -18.670 1.00 56.75 79 LYS A C 1
ATOM 640 O O . LYS A 1 79 ? -14.138 7.505 -19.807 1.00 56.75 79 LYS A O 1
ATOM 645 N N . ASN A 1 80 ? -14.117 8.248 -17.686 1.00 54.91 80 ASN A N 1
ATOM 646 C CA . ASN A 1 80 ? -13.071 9.258 -17.830 1.00 54.91 80 ASN A CA 1
ATOM 647 C C . ASN A 1 80 ? -11.786 8.819 -17.101 1.00 54.91 80 ASN A C 1
ATOM 649 O O . ASN A 1 80 ? -11.415 9.379 -16.073 1.00 54.91 80 ASN A O 1
ATOM 653 N N . HIS A 1 81 ? -11.121 7.778 -17.603 1.00 53.94 81 HIS A N 1
ATOM 654 C CA . HIS A 1 81 ? -9.857 7.291 -17.034 1.00 53.94 81 HIS A CA 1
ATOM 655 C C . HIS A 1 81 ? -8.660 8.218 -17.279 1.00 53.94 81 HIS A C 1
ATOM 657 O O . HIS A 1 81 ? -7.660 8.096 -16.577 1.00 53.94 81 HIS A O 1
ATOM 663 N N . GLU A 1 82 ? -8.753 9.123 -18.252 1.00 55.62 82 GLU A N 1
ATOM 664 C CA . GLU A 1 82 ? -7.629 9.961 -18.684 1.00 55.62 82 GLU A CA 1
ATOM 665 C C . GLU A 1 82 ? -7.221 10.978 -17.601 1.00 55.62 82 GLU A C 1
ATOM 667 O O . GLU A 1 82 ? -6.042 11.155 -17.324 1.00 55.62 82 GLU A O 1
ATOM 672 N N . GLU A 1 83 ? -8.175 11.536 -16.852 1.00 55.25 83 GLU A N 1
ATOM 673 C CA . GLU A 1 83 ? -7.901 12.645 -15.921 1.00 55.25 83 GLU A CA 1
ATOM 674 C C . GLU A 1 83 ? -7.104 12.256 -14.658 1.00 55.25 83 GLU A C 1
ATOM 676 O O . GLU A 1 83 ? -6.522 13.121 -14.003 1.00 55.25 83 GLU A O 1
ATOM 681 N N . TYR A 1 84 ? -7.062 10.970 -14.287 1.00 54.34 84 TYR A N 1
ATOM 682 C CA . TYR A 1 84 ? -6.441 10.542 -13.026 1.00 54.34 84 TYR A CA 1
ATOM 683 C C . TYR A 1 84 ? -5.007 10.039 -13.173 1.00 54.34 84 TYR A C 1
ATOM 685 O O . TYR A 1 84 ? -4.237 10.164 -12.223 1.00 54.34 84 TYR A O 1
ATOM 693 N N . PHE A 1 85 ? -4.635 9.460 -14.317 1.00 56.28 85 PHE A N 1
ATOM 694 C CA . PHE A 1 85 ? -3.340 8.785 -14.464 1.00 56.28 85 PHE A CA 1
ATOM 695 C C . PHE A 1 85 ? -2.244 9.660 -15.073 1.00 56.28 85 PHE A C 1
ATOM 697 O O . PHE A 1 85 ? -1.071 9.368 -14.846 1.00 56.28 85 PHE A O 1
ATOM 704 N N . ASP A 1 86 ? -2.602 10.759 -15.740 1.00 57.84 86 ASP A N 1
ATOM 705 C CA . ASP A 1 86 ? -1.650 11.642 -16.431 1.00 57.84 86 ASP A CA 1
ATOM 706 C C . ASP A 1 86 ? -0.606 12.280 -15.498 1.00 57.84 86 ASP A C 1
ATOM 708 O O . ASP A 1 86 ? 0.491 12.634 -15.928 1.00 57.84 86 ASP A O 1
ATOM 712 N N . ASN A 1 87 ? -0.912 12.382 -14.199 1.00 62.69 87 ASN A N 1
ATOM 713 C CA . ASN A 1 87 ? -0.043 13.021 -13.207 1.00 62.69 87 ASN A CA 1
ATOM 714 C C . ASN A 1 87 ? 0.783 12.041 -12.361 1.00 62.69 87 ASN A C 1
ATOM 716 O O . ASN A 1 87 ? 1.615 12.483 -11.562 1.00 62.69 87 ASN A O 1
ATOM 720 N N . PHE A 1 88 ? 0.571 10.727 -12.487 1.00 65.06 88 PHE A N 1
ATOM 721 C CA . PHE A 1 88 ? 1.357 9.759 -11.723 1.00 65.06 88 PHE A CA 1
ATOM 722 C C . PHE A 1 88 ? 2.630 9.381 -12.480 1.00 65.06 88 PHE A C 1
ATOM 724 O O . PHE A 1 88 ? 2.586 9.122 -13.683 1.00 65.06 88 PHE A O 1
ATOM 731 N N . PRO A 1 89 ? 3.784 9.300 -11.793 1.00 68.75 89 PRO A N 1
ATOM 732 C CA . PRO A 1 89 ? 4.978 8.771 -12.424 1.00 68.75 89 PRO A CA 1
ATOM 733 C C . PRO A 1 89 ? 4.711 7.330 -12.868 1.00 68.75 89 PRO A C 1
ATOM 735 O O . PRO A 1 89 ? 4.197 6.510 -12.103 1.00 68.75 89 PRO A O 1
ATOM 738 N N . LEU A 1 90 ? 5.088 7.022 -14.108 1.00 76.62 90 LEU A N 1
ATOM 739 C CA . LEU A 1 90 ? 5.042 5.659 -14.621 1.00 76.62 90 LEU A CA 1
ATOM 740 C C . LEU A 1 90 ? 5.906 4.739 -13.752 1.00 76.62 90 LEU A C 1
ATOM 742 O O . LEU A 1 90 ? 6.881 5.170 -13.127 1.00 76.62 90 LEU A O 1
ATOM 746 N N . TYR A 1 91 ? 5.556 3.450 -13.739 1.00 77.31 91 TYR A N 1
ATOM 747 C CA . TYR A 1 91 ? 6.339 2.430 -13.051 1.00 77.31 91 TYR A CA 1
ATOM 748 C C . TYR A 1 91 ? 7.820 2.549 -13.427 1.00 77.31 91 TYR A C 1
ATOM 750 O O . TYR A 1 91 ? 8.187 2.522 -14.605 1.00 77.31 91 TYR A O 1
ATOM 758 N N . LYS A 1 92 ? 8.685 2.685 -12.418 1.00 80.75 92 LYS A N 1
ATOM 759 C CA . LYS A 1 92 ? 10.123 2.794 -12.641 1.00 80.75 92 LYS A CA 1
ATOM 760 C C . LYS A 1 92 ? 10.678 1.413 -12.963 1.00 80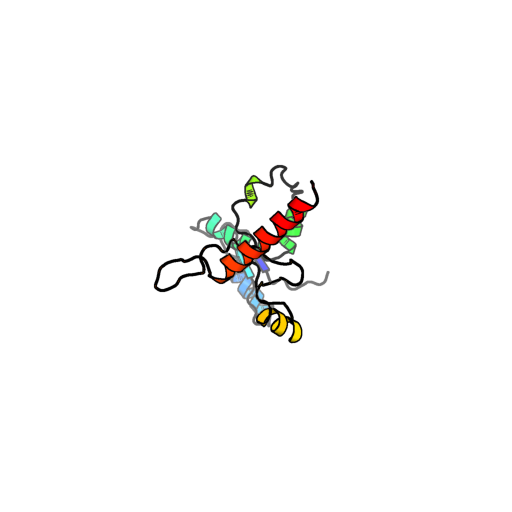.75 92 LYS A C 1
ATOM 762 O O . LYS A 1 92 ? 11.024 0.648 -12.066 1.00 80.75 92 LYS A O 1
ATOM 767 N N . PHE A 1 93 ? 10.766 1.108 -14.252 1.00 82.50 93 PHE A N 1
ATOM 768 C CA . PHE A 1 93 ? 11.389 -0.121 -14.719 1.00 82.50 93 PHE A CA 1
ATOM 769 C C . PHE A 1 93 ? 12.826 -0.220 -14.203 1.00 82.50 93 PHE A C 1
ATOM 771 O O . PHE A 1 93 ? 13.596 0.744 -14.233 1.00 82.50 93 PHE A O 1
ATOM 778 N N . HIS A 1 94 ? 13.191 -1.404 -13.721 1.00 83.06 94 HIS A N 1
ATOM 779 C CA . HIS A 1 94 ? 14.575 -1.715 -13.413 1.00 83.06 94 HIS A CA 1
ATOM 780 C C . HIS A 1 94 ? 15.322 -1.937 -14.733 1.00 83.06 94 HIS A C 1
ATOM 782 O O . HIS A 1 94 ? 15.226 -3.000 -15.337 1.00 83.06 94 HIS A O 1
ATOM 788 N N . LEU A 1 95 ? 16.027 -0.905 -15.201 1.00 81.31 95 LEU A N 1
ATOM 789 C CA . LEU A 1 95 ? 16.740 -0.893 -16.484 1.00 81.31 95 LEU A CA 1
ATOM 790 C C . LEU A 1 95 ? 18.140 -1.514 -16.381 1.00 81.31 95 LEU A C 1
ATOM 792 O O . LEU A 1 95 ? 19.104 -0.970 -16.922 1.00 81.31 95 LEU A O 1
ATOM 796 N N . SER A 1 96 ? 18.287 -2.621 -15.649 1.00 82.06 96 SER A N 1
ATOM 797 C CA . SER A 1 96 ? 19.552 -3.350 -15.699 1.00 82.06 96 SER A CA 1
ATOM 798 C C . SER A 1 96 ? 19.755 -3.925 -17.101 1.00 82.06 96 SER A C 1
ATOM 800 O O . SER A 1 96 ? 18.790 -4.351 -17.743 1.00 82.06 96 SER A O 1
ATOM 802 N N . PRO A 1 97 ? 20.997 -3.918 -17.612 1.00 77.88 97 PRO A N 1
ATOM 803 C CA . PRO A 1 97 ? 21.284 -4.500 -18.910 1.00 77.88 97 PRO A CA 1
ATOM 804 C C . PRO A 1 97 ? 20.972 -5.998 -18.856 1.00 77.88 97 PRO A C 1
ATOM 806 O O . PRO A 1 97 ? 21.660 -6.768 -18.192 1.00 77.88 97 PRO A O 1
ATOM 809 N N . CYS A 1 98 ? 19.908 -6.401 -19.544 1.00 74.44 98 CYS A N 1
ATOM 810 C CA . CYS A 1 98 ? 19.462 -7.789 -19.660 1.00 74.44 98 CYS A CA 1
ATOM 811 C C . CYS A 1 98 ? 19.623 -8.326 -21.091 1.00 74.44 98 CYS A C 1
ATOM 813 O O . CYS A 1 98 ? 18.913 -9.240 -21.503 1.00 74.44 98 CYS A O 1
ATOM 815 N N . TRP A 1 99 ? 20.556 -7.752 -21.853 1.00 74.88 99 TRP A N 1
ATOM 816 C CA . TRP A 1 99 ? 20.885 -8.203 -23.200 1.00 74.88 99 TRP A CA 1
ATOM 817 C C . TRP A 1 99 ? 22.166 -9.028 -23.204 1.00 74.88 99 TRP A C 1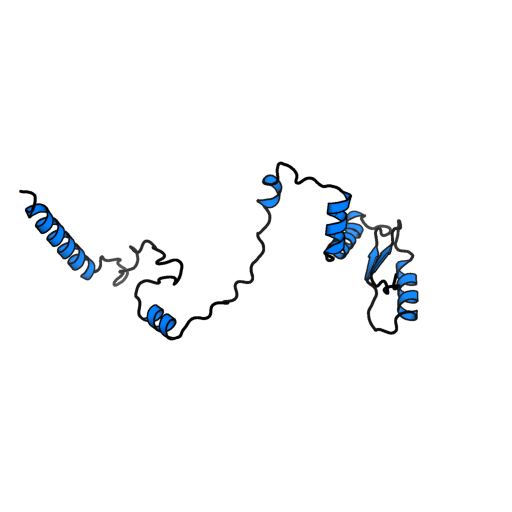
ATOM 819 O O . TRP A 1 99 ? 23.189 -8.620 -22.658 1.00 74.88 99 TRP A O 1
ATOM 829 N N . TYR A 1 100 ? 22.096 -10.195 -23.843 1.00 73.12 100 TYR A N 1
ATOM 830 C CA . TYR A 1 100 ? 23.275 -10.974 -24.187 1.00 73.12 100 TYR A CA 1
ATOM 831 C C . TYR A 1 100 ? 23.803 -10.474 -25.531 1.00 73.12 100 TYR A C 1
ATOM 833 O O . TYR A 1 100 ? 23.188 -10.706 -26.571 1.00 73.12 100 TYR A O 1
ATOM 841 N N . GLU A 1 101 ? 24.929 -9.770 -25.504 1.00 73.56 101 GLU A N 1
ATOM 842 C CA . GLU A 1 101 ? 25.634 -9.357 -26.714 1.00 73.56 101 GLU A CA 1
ATOM 843 C C . GLU A 1 101 ? 26.673 -10.420 -27.095 1.00 73.56 101 GLU A C 1
ATOM 845 O O . GLU A 1 101 ? 27.471 -10.859 -26.262 1.00 73.56 101 GLU A O 1
ATOM 850 N N . SER A 1 102 ? 26.664 -10.865 -28.356 1.00 78.62 102 SER A N 1
ATOM 851 C CA . SER A 1 102 ? 27.696 -11.780 -28.841 1.00 78.62 102 SER A CA 1
ATOM 852 C C . SER A 1 102 ? 29.020 -11.035 -29.021 1.00 78.62 102 SER A C 1
ATOM 854 O O . SER A 1 102 ? 29.049 -9.852 -29.365 1.00 78.62 102 SER A O 1
ATOM 856 N N . LYS A 1 103 ? 30.143 -11.740 -28.839 1.00 76.69 103 LYS A N 1
ATOM 857 C CA . LYS A 1 103 ? 31.477 -11.156 -29.058 1.00 76.69 103 LYS A CA 1
ATOM 858 C C . LYS A 1 103 ? 31.614 -10.594 -30.476 1.00 76.69 103 LYS A C 1
ATOM 860 O O . LYS A 1 103 ? 32.124 -9.491 -30.634 1.00 76.69 103 LYS A O 1
ATOM 865 N N . ASP A 1 104 ? 31.085 -11.294 -31.475 1.00 74.12 104 ASP A N 1
ATOM 866 C CA . ASP A 1 104 ? 31.146 -10.863 -32.874 1.00 74.12 104 ASP A CA 1
ATOM 867 C C . ASP A 1 104 ? 30.365 -9.563 -33.117 1.00 74.12 104 ASP A C 1
ATOM 869 O O . ASP A 1 104 ? 30.863 -8.678 -33.811 1.00 74.12 104 ASP A O 1
ATOM 873 N N . LEU A 1 105 ? 29.190 -9.402 -32.492 1.00 66.25 105 LEU A N 1
ATOM 874 C CA . LEU A 1 105 ? 28.417 -8.157 -32.563 1.00 66.25 105 LEU A CA 1
ATOM 875 C C . LEU A 1 105 ? 29.115 -7.017 -31.822 1.00 66.25 105 LEU A C 1
ATOM 877 O O . LEU A 1 105 ? 29.209 -5.926 -32.373 1.00 66.25 105 LEU A O 1
ATOM 881 N N . SER A 1 106 ? 29.693 -7.270 -30.644 1.00 68.38 106 SER A N 1
ATOM 882 C CA . SER A 1 106 ? 30.450 -6.241 -29.913 1.00 68.38 106 SER A CA 1
ATOM 883 C C . SER A 1 106 ? 31.654 -5.732 -30.715 1.00 68.38 106 SER A C 1
ATOM 885 O O . SER A 1 106 ? 31.940 -4.534 -30.744 1.00 68.38 106 SER A O 1
ATOM 887 N N . ILE A 1 107 ? 32.318 -6.631 -31.451 1.00 68.75 107 ILE A N 1
ATOM 888 C CA . ILE A 1 107 ? 33.413 -6.289 -32.362 1.00 68.75 107 ILE A CA 1
ATOM 889 C C . ILE A 1 107 ? 32.876 -5.481 -33.549 1.00 68.75 107 ILE A C 1
ATOM 891 O O . ILE A 1 107 ? 33.483 -4.479 -33.921 1.00 68.75 107 ILE A O 1
ATOM 895 N N . GLN A 1 108 ? 31.734 -5.867 -34.126 1.00 65.62 108 GLN A N 1
ATOM 896 C CA . GLN A 1 108 ? 31.098 -5.115 -35.212 1.00 65.62 108 GLN A CA 1
ATOM 897 C C . GLN A 1 108 ? 30.645 -3.717 -34.773 1.00 65.62 108 GLN A C 1
ATOM 899 O O . GLN A 1 108 ? 30.861 -2.764 -35.516 1.00 65.62 108 GLN A O 1
ATOM 904 N N . HIS A 1 109 ? 30.092 -3.563 -33.568 1.00 64.06 109 HIS A N 1
ATOM 905 C CA . HIS A 1 109 ? 29.726 -2.265 -33.002 1.00 64.06 109 HIS A CA 1
ATOM 906 C C . HIS A 1 109 ? 30.945 -1.354 -32.847 1.00 64.06 109 HIS A C 1
ATOM 908 O O . HIS A 1 109 ? 30.889 -0.198 -33.262 1.00 64.06 109 HIS A O 1
ATOM 914 N N . LEU A 1 110 ? 32.057 -1.888 -32.328 1.00 64.38 110 LEU A N 1
ATOM 915 C CA . LEU A 1 110 ? 33.329 -1.165 -32.218 1.00 64.38 110 LEU A CA 1
ATOM 916 C C . LEU A 1 110 ? 33.951 -0.837 -33.586 1.00 64.38 110 LEU A C 1
ATOM 918 O O . LEU A 1 110 ? 34.631 0.178 -33.722 1.00 64.38 110 LEU A O 1
ATOM 922 N N . ALA A 1 111 ? 33.732 -1.684 -34.595 1.00 61.00 111 ALA A N 1
ATOM 923 C CA . ALA A 1 111 ? 34.260 -1.501 -35.946 1.00 61.00 111 ALA A CA 1
ATOM 924 C C . ALA A 1 111 ? 33.385 -0.592 -36.834 1.00 61.00 111 ALA A C 1
ATOM 926 O O . ALA A 1 111 ? 33.882 -0.021 -37.809 1.00 61.00 111 ALA A O 1
ATOM 927 N N . SER A 1 112 ? 32.094 -0.444 -36.525 1.00 57.75 112 SER A N 1
ATOM 928 C CA . SER A 1 112 ? 31.147 0.366 -37.298 1.00 57.75 112 SER A CA 1
ATOM 929 C C . SER A 1 112 ? 31.169 1.839 -36.865 1.00 57.75 112 SER A C 1
ATOM 931 O O . SER A 1 112 ? 31.105 2.151 -35.681 1.00 57.75 112 SER A O 1
ATOM 933 N N . ARG A 1 113 ? 31.218 2.777 -37.824 1.00 55.19 113 ARG A N 1
ATOM 934 C CA . ARG A 1 113 ? 31.192 4.232 -37.541 1.00 55.19 113 ARG A CA 1
ATOM 935 C C . ARG A 1 113 ? 29.790 4.800 -37.294 1.00 55.19 113 ARG A C 1
ATOM 937 O O . ARG A 1 113 ? 29.664 5.984 -37.010 1.00 55.19 113 ARG A O 1
ATOM 944 N N . ILE A 1 114 ? 28.747 3.980 -37.422 1.00 56.41 114 ILE A N 1
ATOM 945 C CA . ILE A 1 114 ? 27.352 4.390 -37.255 1.00 56.41 114 ILE A CA 1
ATOM 946 C C . ILE A 1 114 ? 26.671 3.347 -36.360 1.00 56.41 114 ILE A C 1
ATOM 948 O O . ILE A 1 114 ? 26.505 2.207 -36.801 1.00 56.41 114 ILE A O 1
ATOM 952 N N . PRO A 1 115 ? 26.286 3.692 -35.117 1.00 55.16 115 PRO A N 1
ATOM 953 C CA . PRO A 1 115 ? 25.684 2.731 -34.206 1.00 55.16 115 PRO A CA 1
ATOM 954 C C . PRO A 1 115 ? 24.315 2.291 -34.743 1.00 55.16 115 PRO A C 1
ATOM 956 O O . PRO A 1 115 ? 23.361 3.068 -34.811 1.00 55.16 115 PRO A O 1
ATOM 959 N N . THR A 1 116 ? 24.236 1.025 -35.147 1.00 53.12 116 THR A N 1
ATOM 960 C CA . THR A 1 116 ? 23.023 0.356 -35.629 1.00 53.12 116 THR A CA 1
ATOM 961 C C . THR A 1 116 ? 22.473 -0.512 -34.503 1.00 53.12 116 THR A C 1
ATOM 963 O O . THR A 1 116 ? 23.158 -1.408 -34.029 1.00 53.12 116 THR A O 1
ATOM 966 N N . HIS A 1 117 ? 21.253 -0.271 -34.025 1.00 54.59 117 HIS A N 1
ATOM 967 C CA . HIS A 1 117 ? 20.632 -1.192 -33.069 1.00 54.59 117 HIS A CA 1
ATOM 968 C C . HIS A 1 117 ? 20.194 -2.470 -33.807 1.00 54.59 117 HIS A C 1
ATOM 970 O O . HIS A 1 117 ? 19.525 -2.347 -34.838 1.00 54.59 117 HIS A O 1
ATOM 976 N N . PRO A 1 118 ? 20.478 -3.682 -33.295 1.00 55.03 118 PRO A N 1
ATOM 977 C CA . PRO A 1 118 ? 20.281 -4.932 -34.038 1.00 55.03 118 PRO A CA 1
ATOM 978 C C . PRO A 1 118 ? 18.835 -5.172 -34.499 1.00 55.03 118 PRO A C 1
ATOM 980 O O . PRO A 1 118 ? 18.621 -5.773 -35.545 1.00 55.03 118 PRO A O 1
ATOM 983 N N . SER A 1 119 ? 17.839 -4.673 -33.761 1.00 53.19 119 SER A N 1
ATOM 984 C CA . SER A 1 119 ? 16.420 -4.761 -34.146 1.00 53.19 119 SER A CA 1
ATOM 985 C C . SER A 1 119 ? 15.763 -3.432 -34.538 1.00 53.19 119 SER A C 1
ATOM 987 O O . SER A 1 119 ? 14.668 -3.450 -35.089 1.00 53.19 119 SER A O 1
ATOM 989 N N . LEU A 1 120 ? 16.392 -2.283 -34.254 1.00 50.69 120 LEU A N 1
ATOM 990 C CA . LEU A 1 120 ? 15.778 -0.952 -34.436 1.00 50.69 120 LEU A CA 1
ATOM 991 C C . LEU A 1 120 ? 16.483 -0.104 -35.508 1.00 50.69 120 LEU A C 1
ATOM 993 O O . LEU A 1 120 ? 15.988 0.963 -35.858 1.00 50.69 120 LEU A O 1
ATOM 997 N N . GLY A 1 121 ? 17.610 -0.566 -36.055 1.00 57.91 121 GLY A N 1
ATOM 998 C CA . GLY A 1 121 ? 18.362 0.156 -37.079 1.00 57.91 121 GLY A CA 1
ATOM 999 C C . GLY A 1 121 ? 19.114 1.383 -36.548 1.00 57.91 121 GLY A C 1
ATOM 1000 O O . GLY A 1 121 ? 19.398 1.502 -35.355 1.00 57.91 121 GLY A O 1
ATOM 1001 N N . ILE A 1 122 ? 19.509 2.274 -37.460 1.00 55.75 122 ILE A N 1
ATOM 1002 C CA . ILE A 1 122 ? 20.327 3.464 -37.176 1.00 55.75 122 ILE A CA 1
ATOM 1003 C C . ILE A 1 122 ? 19.463 4.550 -36.536 1.00 55.75 122 ILE A C 1
ATOM 1005 O O . ILE A 1 122 ? 18.476 4.989 -37.126 1.00 55.75 122 ILE A O 1
ATOM 1009 N N . ARG A 1 123 ? 19.879 5.066 -35.375 1.00 48.91 123 ARG A N 1
ATOM 1010 C CA . ARG A 1 123 ? 19.301 6.296 -34.820 1.00 48.91 123 ARG A CA 1
ATOM 1011 C C . ARG A 1 123 ? 19.966 7.497 -35.497 1.00 48.91 123 ARG A C 1
ATOM 1013 O O . ARG A 1 123 ? 21.072 7.870 -35.123 1.00 48.91 123 ARG A O 1
ATOM 1020 N N . GLN A 1 124 ? 19.324 8.084 -36.507 1.00 51.12 124 GLN A N 1
ATOM 1021 C CA . GLN A 1 124 ? 19.824 9.313 -37.132 1.00 51.12 124 GLN A CA 1
ATOM 1022 C C . GLN A 1 124 ? 19.796 10.473 -36.119 1.00 51.12 124 GLN A C 1
ATOM 1024 O O . GLN A 1 124 ? 18.744 10.807 -35.574 1.00 51.12 124 GLN A O 1
ATOM 1029 N N . LEU A 1 125 ? 20.960 11.072 -35.864 1.00 48.25 125 LEU A N 1
ATOM 1030 C CA . LEU A 1 125 ? 21.140 12.301 -35.087 1.00 48.25 125 LEU A CA 1
ATOM 1031 C C . LEU A 1 125 ? 21.912 13.306 -35.957 1.00 48.25 125 LEU A C 1
ATOM 1033 O O . LEU A 1 125 ? 22.916 12.964 -36.570 1.00 48.25 125 LEU A O 1
ATOM 1037 N N . ASN A 1 126 ? 21.390 14.528 -36.042 1.00 49.53 126 ASN A N 1
ATOM 1038 C CA . ASN A 1 126 ? 21.849 15.626 -36.897 1.00 49.53 126 ASN A CA 1
ATOM 1039 C C . ASN A 1 126 ? 23.269 16.105 -36.512 1.00 49.53 126 ASN A C 1
ATOM 1041 O O . ASN A 1 126 ? 23.444 16.684 -35.444 1.00 49.53 126 ASN A O 1
ATOM 1045 N N . ASP A 1 127 ? 24.267 15.901 -37.382 1.00 52.06 127 ASP A N 1
ATOM 1046 C CA . ASP A 1 127 ? 25.700 15.863 -37.018 1.00 52.06 127 ASP A CA 1
ATOM 1047 C C . ASP A 1 127 ? 26.555 17.035 -37.577 1.00 52.06 127 ASP A C 1
ATOM 1049 O O . ASP A 1 127 ? 27.696 16.862 -38.000 1.00 52.06 127 ASP A O 1
ATOM 1053 N N . GLN A 1 128 ? 26.032 18.268 -37.613 1.00 51.53 128 GLN A N 1
ATOM 1054 C CA . GLN A 1 128 ? 26.771 19.431 -38.159 1.00 51.53 128 GLN A CA 1
ATOM 1055 C C . GLN A 1 128 ? 27.765 20.110 -37.187 1.00 51.53 128 GLN A C 1
ATOM 1057 O O . GLN A 1 128 ? 28.395 21.098 -37.559 1.00 51.53 128 GLN A O 1
ATOM 1062 N N . THR A 1 129 ? 27.964 19.617 -35.961 1.00 53.06 129 THR A N 1
ATOM 1063 C CA . THR A 1 129 ? 28.767 20.327 -34.938 1.00 53.06 129 THR A CA 1
ATOM 1064 C C . THR A 1 129 ? 30.192 19.806 -34.717 1.00 53.06 129 THR A C 1
ATOM 1066 O O . THR A 1 129 ? 30.928 20.409 -33.939 1.00 53.06 129 THR A O 1
ATOM 1069 N N . ASN A 1 130 ? 30.624 18.723 -35.375 1.00 53.31 130 ASN A N 1
ATOM 1070 C CA . ASN A 1 130 ? 31.771 17.940 -34.880 1.00 53.31 130 ASN A CA 1
ATOM 1071 C C . ASN A 1 130 ? 33.138 18.145 -35.568 1.00 53.31 130 ASN A C 1
ATOM 1073 O O . ASN A 1 130 ? 34.117 17.559 -35.112 1.00 53.31 130 ASN A O 1
ATOM 1077 N N . HIS A 1 131 ? 33.285 18.989 -36.596 1.00 62.22 131 HIS A N 1
ATOM 1078 C CA . HIS A 1 131 ? 34.599 19.214 -37.227 1.00 62.22 131 HIS A CA 1
ATOM 1079 C C . HIS A 1 131 ? 35.226 20.551 -36.793 1.00 62.22 131 HIS A C 1
ATOM 1081 O O . HIS A 1 131 ? 35.071 21.574 -37.453 1.00 62.22 131 HIS A O 1
ATOM 1087 N N . LYS A 1 132 ? 35.928 20.557 -35.649 1.00 67.38 132 LYS A N 1
ATOM 1088 C CA . LYS A 1 132 ? 36.540 21.756 -35.045 1.00 67.38 132 LYS A CA 1
ATOM 1089 C C . LYS A 1 132 ? 38.069 21.649 -35.009 1.00 67.38 132 LYS A C 1
ATOM 1091 O O . LYS A 1 132 ? 38.594 20.685 -34.461 1.00 67.38 132 LYS A O 1
ATOM 1096 N N . ILE A 1 133 ? 38.786 22.635 -35.556 1.00 65.88 133 ILE A N 1
ATOM 1097 C CA . ILE A 1 133 ? 40.259 22.716 -35.514 1.00 65.88 133 ILE A CA 1
ATOM 1098 C C . ILE A 1 133 ? 40.649 24.063 -34.906 1.00 65.88 133 ILE A C 1
ATOM 1100 O O . ILE A 1 133 ? 40.205 25.104 -35.380 1.00 65.88 133 ILE A O 1
ATOM 1104 N N . GLN A 1 134 ? 41.455 24.028 -33.836 1.00 65.94 134 GLN A N 1
ATOM 1105 C CA . GLN A 1 134 ? 41.872 25.213 -33.065 1.00 65.94 134 GLN A CA 1
ATOM 1106 C C . GLN A 1 134 ? 40.691 26.121 -32.672 1.00 65.94 134 GLN A C 1
ATOM 1108 O O . GLN A 1 134 ? 40.716 27.329 -32.869 1.00 65.94 134 GLN A O 1
ATOM 1113 N N . ASP A 1 135 ? 39.624 25.516 -32.149 1.00 64.81 135 ASP A N 1
ATOM 1114 C CA . ASP A 1 135 ? 38.391 26.194 -31.734 1.00 64.81 135 ASP A CA 1
ATOM 1115 C C . ASP A 1 135 ? 37.566 26.911 -32.820 1.00 64.81 135 ASP A C 1
ATOM 1117 O O . ASP A 1 135 ? 36.539 27.513 -32.494 1.00 64.81 135 ASP A O 1
ATOM 1121 N N . ALA A 1 136 ? 37.878 26.727 -34.103 1.00 50.91 136 ALA A N 1
ATOM 1122 C CA . ALA A 1 136 ? 36.984 27.078 -35.206 1.00 50.91 136 ALA A CA 1
ATOM 1123 C C . ALA A 1 136 ? 36.308 25.819 -35.771 1.00 50.91 136 ALA A C 1
ATOM 1125 O O . ALA A 1 136 ? 36.984 24.838 -36.087 1.00 50.91 136 ALA A O 1
ATOM 1126 N N . ILE A 1 137 ? 34.973 25.823 -35.884 1.00 67.38 137 ILE A N 1
ATOM 1127 C CA . ILE A 1 137 ? 34.238 24.741 -36.559 1.00 67.38 137 ILE A CA 1
ATOM 1128 C C . ILE A 1 137 ? 34.399 24.969 -38.057 1.00 67.38 137 ILE A C 1
ATOM 1130 O O . ILE A 1 137 ? 33.910 25.957 -38.600 1.00 67.38 137 ILE A O 1
ATOM 1134 N N . LEU A 1 138 ? 35.133 24.075 -38.706 1.00 56.03 138 LEU A N 1
ATOM 1135 C CA . LEU A 1 138 ? 35.444 24.140 -40.125 1.00 56.03 138 LEU A CA 1
ATOM 1136 C C . LEU A 1 138 ? 34.777 22.978 -40.833 1.00 56.03 138 LEU A C 1
ATOM 1138 O O . LEU A 1 138 ? 34.664 21.888 -40.288 1.00 56.03 138 LEU A O 1
ATOM 1142 N N . PHE A 1 139 ? 34.373 23.184 -42.076 1.00 57.50 139 PHE A N 1
ATOM 1143 C CA . PHE A 1 139 ? 33.841 22.086 -42.863 1.00 57.50 139 PHE A CA 1
ATOM 1144 C C . PHE A 1 139 ? 34.972 21.101 -43.222 1.00 57.50 139 PHE A C 1
ATOM 1146 O O . PHE A 1 139 ? 36.045 21.557 -43.635 1.00 57.50 139 PHE A O 1
ATOM 1153 N N . PRO A 1 140 ? 34.787 19.777 -43.052 1.00 66.38 140 PRO A N 1
ATOM 1154 C CA . PRO A 1 140 ? 35.859 18.817 -43.280 1.00 66.38 140 PRO A CA 1
ATOM 1155 C C . PRO A 1 140 ? 36.366 18.854 -44.719 1.00 66.38 140 PRO A C 1
ATOM 1157 O O . PRO A 1 140 ? 35.575 18.852 -45.658 1.00 66.38 140 PRO A O 1
ATOM 1160 N N . ALA A 1 141 ? 37.686 18.776 -44.903 1.00 66.88 141 ALA A N 1
ATOM 1161 C CA . ALA A 1 141 ? 38.302 18.710 -46.233 1.00 66.88 141 ALA A CA 1
ATOM 1162 C C . ALA A 1 141 ? 37.740 17.549 -47.083 1.00 66.88 141 ALA A C 1
ATOM 1164 O O . ALA A 1 141 ? 37.503 17.694 -48.278 1.00 66.88 141 ALA A O 1
ATOM 1165 N N . VAL A 1 142 ? 37.458 16.412 -46.441 1.00 72.62 142 VAL A N 1
ATOM 1166 C CA . VAL A 1 142 ? 36.861 15.225 -47.075 1.00 72.62 142 VAL A CA 1
ATOM 1167 C C . VAL A 1 142 ? 35.424 15.470 -47.530 1.00 72.62 142 VAL A C 1
ATOM 1169 O O . VAL A 1 142 ? 35.025 14.958 -48.571 1.00 72.62 142 VAL A O 1
ATOM 1172 N N . ALA A 1 143 ? 34.667 16.309 -46.824 1.00 71.56 143 ALA A N 1
ATOM 1173 C CA . ALA A 1 143 ? 33.301 16.616 -47.218 1.00 71.56 143 ALA A CA 1
ATOM 1174 C C . ALA A 1 143 ? 33.257 17.417 -48.533 1.00 71.56 143 ALA A C 1
ATOM 1176 O O . ALA A 1 143 ? 32.303 17.281 -49.288 1.00 71.56 143 ALA A O 1
ATOM 1177 N N . TYR A 1 144 ? 34.308 18.177 -48.874 1.00 71.75 144 TYR A N 1
ATOM 1178 C CA . TYR A 1 144 ? 34.424 18.801 -50.200 1.00 71.75 144 TYR A CA 1
ATOM 1179 C C . TYR A 1 144 ? 34.677 17.786 -51.315 1.00 71.75 144 TYR A C 1
ATOM 1181 O O . TYR A 1 144 ? 34.190 17.982 -52.425 1.00 71.75 144 TYR A O 1
ATOM 1189 N N . LEU A 1 145 ? 35.405 16.700 -51.037 1.00 75.56 145 LEU A N 1
ATOM 1190 C CA . LEU A 1 145 ? 35.571 15.616 -52.006 1.00 75.56 145 LEU A CA 1
ATOM 1191 C C . LEU A 1 145 ? 34.245 14.888 -52.224 1.00 75.56 145 LEU A C 1
ATOM 1193 O O . LEU A 1 145 ? 33.876 14.647 -53.368 1.00 75.56 145 LEU A O 1
ATOM 1197 N N . GLU A 1 146 ? 33.484 14.631 -51.160 1.00 72.38 146 GLU A N 1
ATOM 1198 C CA . GLU A 1 146 ? 32.137 14.066 -51.284 1.00 72.38 146 GLU A CA 1
ATOM 1199 C C . GLU A 1 146 ? 31.203 14.993 -52.071 1.00 72.38 146 GLU A C 1
ATOM 1201 O O . GLU A 1 146 ? 30.554 14.544 -53.016 1.00 72.38 146 GLU A O 1
ATOM 1206 N N . LEU A 1 147 ? 31.209 16.297 -51.781 1.00 73.88 147 LEU A N 1
ATOM 1207 C CA . LEU A 1 147 ? 30.432 17.288 -52.533 1.00 73.88 147 LEU A CA 1
ATOM 1208 C C . LEU A 1 147 ? 30.835 17.320 -54.014 1.00 73.88 147 LEU A C 1
ATOM 1210 O O . LEU A 1 147 ? 29.973 17.352 -54.888 1.00 73.88 147 LEU A O 1
ATOM 1214 N N . ALA A 1 148 ? 32.135 17.248 -54.308 1.00 77.00 148 ALA A N 1
ATOM 1215 C CA . ALA A 1 148 ? 32.637 17.204 -55.677 1.00 77.00 148 ALA A CA 1
ATOM 1216 C C . ALA A 1 148 ? 32.216 15.917 -56.403 1.00 77.00 148 ALA A C 1
ATOM 1218 O O . ALA A 1 148 ? 31.825 15.971 -57.569 1.00 77.00 148 ALA A O 1
ATOM 1219 N N . THR A 1 149 ? 32.238 14.768 -55.724 1.00 79.94 149 THR A N 1
ATOM 1220 C CA . THR A 1 149 ? 31.774 13.500 -56.305 1.00 79.94 149 THR A CA 1
ATOM 1221 C C . THR A 1 149 ? 30.264 13.487 -56.532 1.00 79.94 149 THR A C 1
ATOM 1223 O O . THR A 1 149 ? 29.820 13.052 -57.592 1.00 79.94 149 THR A O 1
ATOM 1226 N N . ALA A 1 150 ? 29.478 14.046 -55.609 1.00 78.50 150 ALA A N 1
ATOM 1227 C CA . ALA A 1 150 ? 28.036 14.200 -55.766 1.00 78.50 150 ALA A CA 1
ATOM 1228 C C . ALA A 1 150 ? 27.692 15.159 -56.919 1.00 78.50 150 ALA A C 1
ATOM 1230 O O . ALA A 1 150 ? 26.836 14.846 -57.743 1.00 78.50 150 ALA A O 1
ATOM 1231 N N . ALA A 1 151 ? 28.412 16.278 -57.048 1.00 76.06 151 ALA A N 1
ATOM 1232 C CA . ALA A 1 151 ? 28.244 17.215 -58.158 1.00 76.06 151 ALA A CA 1
ATOM 1233 C C . ALA A 1 151 ? 28.631 16.592 -59.511 1.00 76.06 151 ALA A C 1
ATOM 1235 O O . ALA A 1 151 ? 27.925 16.784 -60.501 1.00 76.06 151 ALA A O 1
ATOM 1236 N N . CYS A 1 152 ? 29.707 15.797 -59.557 1.00 83.69 152 CYS A N 1
ATOM 1237 C CA . CYS A 1 152 ? 30.069 15.034 -60.755 1.00 83.69 152 CYS A CA 1
ATOM 1238 C C . CYS A 1 152 ? 28.978 14.028 -61.127 1.00 83.69 152 CYS A C 1
ATOM 1240 O O . CYS A 1 152 ? 28.614 13.927 -62.295 1.00 83.69 152 CYS A O 1
ATOM 1242 N N . HIS A 1 153 ? 28.423 13.322 -60.142 1.00 75.62 153 HIS A N 1
ATOM 1243 C CA . HIS A 1 153 ? 27.334 12.379 -60.370 1.00 75.62 153 HIS A CA 1
ATOM 1244 C C . HIS A 1 153 ? 26.079 13.082 -60.904 1.00 75.62 153 HIS A C 1
ATOM 1246 O O . HIS A 1 153 ? 25.401 12.562 -61.785 1.00 75.62 153 HIS A O 1
ATOM 1252 N N . GLN A 1 154 ? 25.786 14.287 -60.420 1.00 75.00 154 GLN A N 1
ATOM 1253 C CA . GLN A 1 154 ? 24.620 15.055 -60.846 1.00 75.00 154 GLN A CA 1
ATOM 1254 C C . GLN A 1 154 ? 24.781 15.650 -62.253 1.00 75.00 154 GLN A C 1
ATOM 1256 O O . GLN A 1 154 ? 23.826 15.634 -63.022 1.00 75.00 154 GLN A O 1
ATOM 1261 N N . LEU A 1 155 ? 25.985 16.100 -62.621 1.00 74.00 155 LEU A N 1
ATOM 1262 C CA . LEU A 1 155 ? 26.286 16.599 -63.970 1.00 74.00 155 LEU A CA 1
ATOM 1263 C C . LEU A 1 155 ? 26.362 15.491 -65.024 1.00 74.00 155 LEU A C 1
ATOM 1265 O O . LEU A 1 155 ? 26.045 15.724 -66.188 1.00 74.00 155 LEU A O 1
ATOM 1269 N N . LEU A 1 156 ? 26.807 14.296 -64.634 1.00 76.56 156 LEU A N 1
ATOM 1270 C CA . LEU A 1 156 ? 26.769 13.126 -65.508 1.00 76.56 156 LEU A CA 1
ATOM 1271 C C . LEU A 1 156 ? 25.329 12.645 -65.694 1.00 76.56 156 LEU A C 1
ATOM 1273 O O . LEU A 1 156 ? 24.919 12.420 -66.823 1.00 76.56 156 LEU A O 1
ATOM 1277 N N . SER A 1 157 ? 24.541 12.612 -64.617 1.00 60.25 157 SER A N 1
ATOM 1278 C CA . SER A 1 157 ? 23.124 12.252 -64.689 1.00 60.25 157 SER A CA 1
ATOM 1279 C C . SER A 1 157 ? 22.268 13.273 -65.452 1.00 60.25 157 SER A C 1
ATOM 1281 O O . SER A 1 157 ? 21.234 12.887 -65.972 1.00 60.25 157 SER A O 1
ATOM 1283 N N . SER A 1 158 ? 22.670 14.549 -65.545 1.00 55.88 158 SER A N 1
ATOM 1284 C CA . SER A 1 158 ? 21.970 15.565 -66.354 1.00 55.88 158 SER A CA 1
ATOM 1285 C C . SER A 1 158 ? 22.385 15.581 -67.829 1.0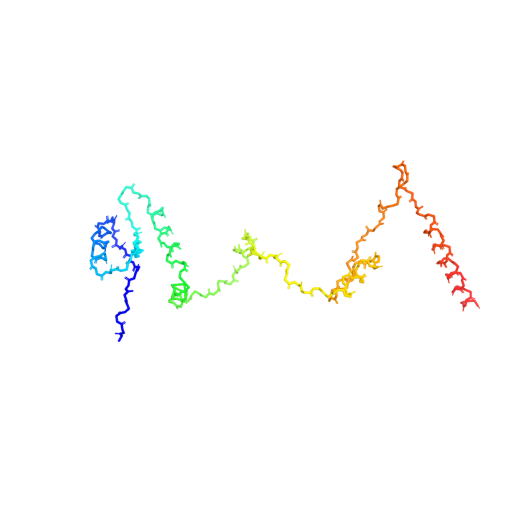0 55.88 158 SER A C 1
ATOM 1287 O O . SER A 1 158 ? 21.816 16.334 -68.609 1.00 55.88 158 SER A O 1
ATOM 1289 N N . LYS A 1 159 ? 23.418 14.817 -68.207 1.00 54.88 159 LYS A N 1
ATOM 1290 C CA . LYS A 1 159 ? 23.894 14.693 -69.594 1.00 54.88 159 LYS A CA 1
ATOM 1291 C C . LYS A 1 159 ? 23.173 13.595 -70.376 1.00 54.88 159 LYS A C 1
ATOM 1293 O O . LYS A 1 159 ? 23.324 13.535 -71.588 1.00 54.88 159 LYS A O 1
ATOM 1298 N N . ASP A 1 160 ? 22.414 12.761 -69.670 1.00 53.03 160 ASP A N 1
ATOM 1299 C CA . ASP A 1 160 ? 21.592 11.692 -70.236 1.00 53.03 160 ASP A CA 1
ATOM 1300 C C . ASP A 1 160 ? 20.161 12.174 -70.592 1.00 53.03 160 ASP A C 1
ATOM 1302 O O . ASP A 1 160 ? 19.382 11.394 -71.134 1.00 53.03 160 ASP A O 1
ATOM 1306 N N . ASP A 1 161 ? 19.832 13.451 -70.324 1.00 52.06 161 ASP A N 1
ATOM 1307 C CA . ASP A 1 161 ? 18.520 14.089 -70.567 1.00 52.06 161 ASP A CA 1
ATOM 1308 C C . ASP A 1 161 ? 18.526 15.168 -71.698 1.00 52.06 161 ASP A C 1
ATOM 1310 O O . ASP A 1 161 ? 17.525 15.867 -71.879 1.00 52.06 161 ASP A O 1
ATOM 1314 N N . GLU A 1 162 ? 19.614 15.308 -72.479 1.00 44.97 162 GLU A N 1
ATOM 1315 C CA . GLU A 1 162 ? 19.663 16.026 -73.784 1.00 44.97 162 GLU A CA 1
ATOM 1316 C C . GLU A 1 162 ? 19.777 15.036 -74.955 1.00 44.97 162 GLU A C 1
ATOM 1318 O O . GLU A 1 162 ? 19.076 15.245 -75.975 1.00 44.97 162 GLU A O 1
#

Organism: NCBI:txid433720

InterPro domains:
  IPR001227 Acyl transferase domain superfamily [G3DSA:3.40.366.10] (3-49)

Secondary structure (DSSP, 8-state):
-------EEEE-SSS-SSHHHHHHHHHHH--SSPPPEEEES--TTS-HHHHHHHHHHHHTTSHHHHHHHHHHHT----S--HHHHTTSPPP-----------HHHHHHHHH-SS-EETTTEE-----TT--EETTEE---HHHHHHHHHHHHHHHHHTSS--

Sequence (162 aa):
MKDEAANVFLEISPHSVLATSIRECYELTNQQQQSPLILLTLKRKENEQITLLPSLAQLTTSSHVWQQYFHTRQILPMKNHEEYFDNFPLYKFHLSPCWYESKDLSIQHLASRIPTHPSLGIRQLNDQTNHKIQDAILFPAVAYLELATAACHQLLSSKDDE

pLDDT: mean 70.93, std 13.49, range [39.72, 92.19]